Protein AF-A0A126T7U0-F1 (afdb_monomer_lite)

Structure (mmCIF, N/CA/C/O backbone):
data_AF-A0A126T7U0-F1
#
_entry.id   AF-A0A126T7U0-F1
#
loop_
_atom_site.group_PDB
_atom_site.id
_atom_site.type_symbol
_atom_site.label_atom_id
_atom_site.label_alt_id
_atom_site.label_comp_id
_atom_site.label_asym_id
_atom_site.label_entity_id
_atom_site.label_seq_id
_atom_site.pdbx_PDB_ins_code
_atom_site.Cartn_x
_atom_site.Cartn_y
_atom_site.Cartn_z
_atom_site.occupancy
_atom_site.B_iso_or_equiv
_atom_site.auth_seq_id
_atom_site.auth_comp_id
_atom_site.auth_asym_id
_atom_site.auth_atom_id
_atom_site.pdbx_PDB_model_num
ATOM 1 N N . MET A 1 1 ? -12.385 13.968 -1.069 1.00 56.44 1 MET A N 1
ATOM 2 C CA . MET A 1 1 ? -12.542 12.522 -0.815 1.00 56.44 1 MET A CA 1
ATOM 3 C C . MET A 1 1 ? -12.603 12.365 0.691 1.00 56.44 1 MET A C 1
ATOM 5 O O . MET A 1 1 ? -11.672 12.802 1.353 1.00 56.44 1 MET A O 1
ATOM 9 N N . GLU A 1 2 ? -13.724 11.904 1.231 1.00 72.06 2 GLU A N 1
ATOM 10 C CA . GLU A 1 2 ? -13.921 11.797 2.679 1.00 72.06 2 GLU A CA 1
ATOM 11 C C . GLU A 1 2 ? -13.798 10.320 3.067 1.00 72.06 2 GLU A C 1
ATOM 13 O O . GLU A 1 2 ? -14.574 9.493 2.593 1.00 72.06 2 GLU A O 1
ATOM 18 N N . PHE A 1 3 ? -12.777 9.976 3.855 1.00 82.94 3 PHE A N 1
ATOM 19 C CA . PHE A 1 3 ? -12.551 8.602 4.304 1.00 82.94 3 PHE A CA 1
ATOM 20 C C . PHE A 1 3 ? -13.342 8.351 5.581 1.00 82.94 3 PHE A C 1
ATOM 22 O O . PHE A 1 3 ? -13.110 9.011 6.601 1.00 82.94 3 PHE A O 1
ATOM 29 N N . LYS A 1 4 ? -14.262 7.385 5.538 1.00 87.31 4 LYS A N 1
ATOM 30 C CA . LYS A 1 4 ? -14.985 6.952 6.731 1.00 87.31 4 LYS A CA 1
ATOM 31 C C . LYS A 1 4 ? -14.027 6.161 7.611 1.00 87.31 4 LYS A C 1
ATOM 33 O O . LYS A 1 4 ? -13.702 5.019 7.318 1.00 87.31 4 LYS A O 1
ATOM 38 N N . ARG A 1 5 ? -13.575 6.786 8.696 1.00 91.19 5 ARG A N 1
ATOM 39 C CA . ARG A 1 5 ? -12.694 6.159 9.681 1.00 91.19 5 ARG A CA 1
ATOM 40 C C . ARG A 1 5 ? -13.342 6.136 11.049 1.00 91.19 5 ARG A C 1
ATOM 42 O O . ARG A 1 5 ? -13.957 7.119 11.463 1.00 91.19 5 ARG A O 1
ATOM 49 N N . GLN A 1 6 ? -13.158 5.032 11.753 1.00 95.12 6 GLN A N 1
ATOM 50 C CA . GLN A 1 6 ? -13.536 4.893 13.154 1.00 95.12 6 GLN A CA 1
ATOM 51 C C . GLN A 1 6 ? -12.283 4.638 13.980 1.00 95.12 6 GLN A C 1
ATOM 53 O O . GLN A 1 6 ? -11.347 3.998 13.509 1.00 95.12 6 GLN A O 1
ATOM 58 N N . TYR A 1 7 ? -12.249 5.157 15.201 1.00 95.94 7 TYR A N 1
ATOM 59 C CA . TYR A 1 7 ? -11.132 4.933 16.111 1.00 95.94 7 TYR A CA 1
ATOM 60 C C . TYR A 1 7 ? -11.516 3.892 17.152 1.00 95.94 7 TYR A C 1
ATOM 62 O O . TYR A 1 7 ? -12.581 3.991 17.758 1.00 95.94 7 TYR A O 1
ATOM 70 N N . ILE A 1 8 ? -10.620 2.938 17.380 1.00 96.88 8 ILE A N 1
ATOM 71 C CA . ILE A 1 8 ? -10.698 2.006 18.502 1.00 96.88 8 ILE A CA 1
ATOM 72 C C . ILE 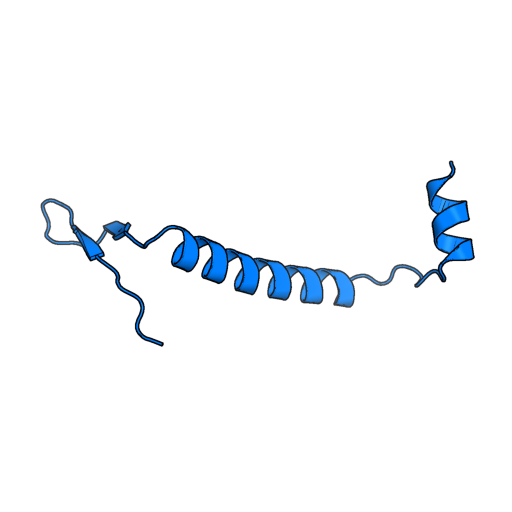A 1 8 ? -9.911 2.638 19.649 1.00 96.88 8 ILE A C 1
ATOM 74 O O . ILE A 1 8 ? -8.743 3.008 19.475 1.00 96.88 8 ILE A O 1
ATOM 78 N N . VAL A 1 9 ? -10.566 2.808 20.798 1.00 97.62 9 VAL A N 1
ATOM 79 C CA . VAL A 1 9 ? -9.977 3.398 22.007 1.00 97.62 9 VAL A CA 1
ATOM 80 C C . VAL A 1 9 ? -9.774 2.337 23.084 1.00 97.62 9 VAL A C 1
ATOM 82 O O . VAL A 1 9 ? -10.564 1.399 23.176 1.00 97.62 9 VAL A O 1
ATOM 85 N N . ASN A 1 10 ? -8.709 2.471 23.873 1.00 96.12 10 ASN A N 1
ATOM 86 C CA . ASN A 1 10 ? -8.475 1.644 25.057 1.00 96.12 10 ASN A CA 1
ATOM 87 C C . ASN A 1 10 ? -9.194 2.218 26.297 1.00 96.12 10 ASN A C 1
ATOM 89 O O . ASN A 1 10 ? -9.901 3.225 26.215 1.00 96.12 10 ASN A O 1
ATOM 93 N N . GLU A 1 11 ? -8.999 1.577 27.449 1.00 96.75 11 GLU A N 1
ATOM 94 C CA . GLU A 1 11 ? -9.604 1.964 28.733 1.00 96.75 11 GLU A CA 1
ATOM 95 C C . GLU A 1 11 ? -9.200 3.380 29.183 1.00 96.75 11 GLU A C 1
ATOM 97 O O . GLU A 1 11 ? -10.015 4.105 29.751 1.00 96.75 11 GLU A O 1
ATOM 102 N N . ASP A 1 12 ? -7.994 3.826 28.820 1.00 97.38 12 ASP A N 1
ATOM 103 C 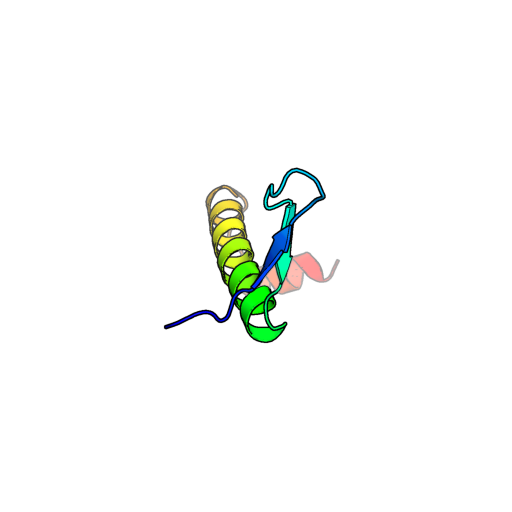CA . ASP A 1 12 ? -7.476 5.172 29.099 1.00 97.38 12 ASP A CA 1
ATO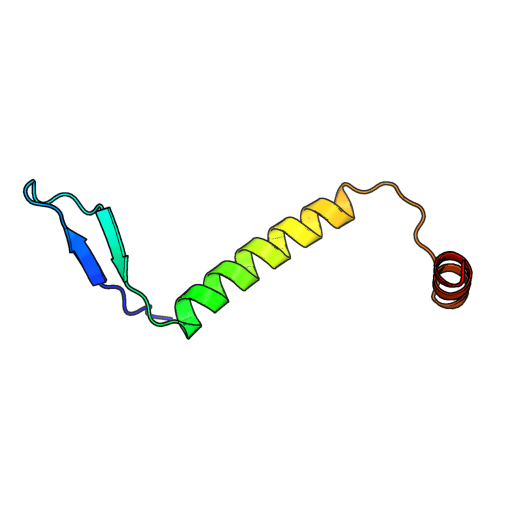M 104 C C . ASP A 1 12 ? -7.963 6.234 28.091 1.00 97.38 12 ASP A C 1
ATOM 106 O O . ASP A 1 12 ? -7.436 7.347 28.034 1.00 97.38 12 ASP A O 1
ATOM 110 N N . SER A 1 13 ? -8.960 5.908 27.259 1.00 94.50 13 SER A N 1
ATOM 111 C CA . SER A 1 13 ? -9.471 6.768 26.178 1.00 94.50 13 SER A CA 1
ATOM 112 C C . SER A 1 13 ? -8.420 7.150 25.123 1.00 94.50 13 SER A C 1
ATOM 114 O O . SER A 1 13 ? -8.582 8.129 24.387 1.00 94.50 13 SER A O 1
ATOM 116 N N . GLN A 1 14 ? -7.346 6.372 25.001 1.00 97.25 14 GLN A N 1
ATOM 117 C CA . GLN A 1 14 ? -6.314 6.564 23.987 1.00 97.25 14 GLN A CA 1
ATOM 118 C C . GLN A 1 14 ? -6.691 5.812 22.712 1.00 97.25 14 GLN A C 1
ATOM 120 O O . GLN A 1 14 ? -7.134 4.666 22.754 1.00 97.25 14 GLN A O 1
ATOM 125 N N . ARG A 1 15 ? -6.495 6.445 21.552 1.00 97.06 15 ARG A N 1
ATOM 126 C CA . ARG A 1 15 ? -6.720 5.811 20.245 1.00 97.06 15 ARG A CA 1
ATOM 127 C C . ARG A 1 15 ? -5.582 4.837 19.960 1.00 97.06 15 ARG A C 1
ATOM 129 O O . ARG A 1 15 ? -4.441 5.269 19.836 1.00 97.06 15 ARG A O 1
ATOM 136 N N . VAL A 1 16 ? -5.905 3.557 19.821 1.00 97.44 16 VAL A N 1
ATOM 137 C CA . VAL A 1 16 ? -4.918 2.481 19.621 1.00 97.44 16 VAL A CA 1
ATOM 138 C C . VAL A 1 16 ? -4.985 1.858 18.231 1.00 97.44 16 VAL A C 1
ATOM 140 O O . VAL A 1 16 ? -4.003 1.288 17.771 1.00 97.44 16 VAL A O 1
ATOM 143 N N . ALA A 1 17 ? -6.117 1.993 17.540 1.00 96.88 17 ALA A N 1
ATOM 144 C CA . ALA A 1 17 ? -6.269 1.531 16.166 1.00 96.88 17 ALA A CA 1
ATOM 145 C C . ALA A 1 17 ? -7.292 2.375 15.394 1.00 96.88 17 ALA A C 1
ATOM 147 O O . ALA A 1 17 ? -8.082 3.133 15.970 1.00 96.88 17 ALA A O 1
ATOM 148 N N . VAL A 1 18 ? -7.263 2.239 14.070 1.00 95.31 18 VAL A N 1
ATOM 149 C CA . VAL A 1 18 ? -8.245 2.810 13.150 1.00 95.31 18 VAL 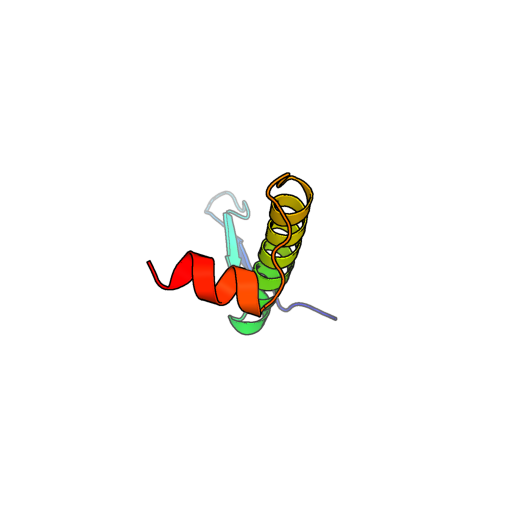A CA 1
ATOM 150 C C . VAL A 1 18 ? -8.905 1.676 12.377 1.00 95.31 18 VAL A C 1
ATOM 152 O O . VAL A 1 18 ? -8.231 0.761 11.915 1.00 95.31 18 VAL A O 1
ATOM 155 N N . GLN A 1 19 ? -10.222 1.743 12.243 1.00 95.94 19 GLN A N 1
ATOM 156 C CA . GLN A 1 19 ? -10.989 0.874 11.366 1.00 95.94 19 GLN A CA 1
ATOM 157 C C . GLN A 1 19 ? -11.372 1.660 10.112 1.00 95.94 19 GLN A C 1
ATOM 159 O O . GLN A 1 19 ? -11.890 2.780 10.197 1.00 95.94 19 GLN A O 1
ATOM 164 N N . LEU A 1 20 ? -11.103 1.052 8.963 1.00 95.50 20 LEU A N 1
ATOM 165 C CA . LEU A 1 20 ? -11.380 1.556 7.622 1.00 95.50 20 LEU A CA 1
ATOM 166 C C . LEU A 1 20 ? -12.125 0.464 6.847 1.00 95.50 20 LEU A C 1
ATOM 168 O O . LEU A 1 20 ? -12.023 -0.715 7.195 1.00 95.50 20 LEU A O 1
ATOM 172 N N . ASP A 1 21 ? -12.875 0.841 5.814 1.00 95.31 21 ASP A N 1
ATOM 173 C CA . ASP A 1 21 ? -13.283 -0.132 4.802 1.00 95.31 21 ASP A CA 1
ATOM 174 C C . ASP A 1 21 ? -12.056 -0.666 4.052 1.00 95.31 21 ASP A C 1
ATOM 176 O O . ASP A 1 21 ? -11.029 0.013 3.943 1.00 95.31 21 ASP A O 1
ATOM 180 N N . ILE A 1 22 ? -12.173 -1.904 3.569 1.00 95.94 22 ILE A N 1
ATOM 181 C CA . ILE A 1 22 ? -11.055 -2.616 2.953 1.00 95.94 22 ILE A CA 1
ATOM 182 C C . ILE A 1 22 ? -10.543 -1.888 1.704 1.00 95.94 22 ILE A C 1
ATOM 184 O O . ILE A 1 22 ? -9.341 -1.685 1.586 1.00 95.94 22 ILE A O 1
ATOM 188 N N . ASP A 1 23 ? -11.440 -1.363 0.864 1.00 95.56 23 ASP A N 1
ATOM 189 C CA . ASP A 1 23 ? -11.078 -0.630 -0.355 1.00 95.56 23 ASP A CA 1
ATOM 190 C C . ASP A 1 23 ? -10.237 0.620 -0.043 1.00 95.56 23 ASP A C 1
ATOM 192 O O . ASP A 1 23 ? -9.272 0.947 -0.738 1.00 95.56 23 ASP A O 1
ATOM 196 N N . THR A 1 24 ? -10.586 1.342 1.025 1.00 95.56 24 THR A N 1
ATOM 197 C CA . THR A 1 24 ? -9.815 2.497 1.494 1.00 95.56 24 THR A CA 1
ATOM 198 C C . THR A 1 24 ? -8.443 2.081 2.011 1.00 95.56 24 THR A C 1
ATOM 200 O O . THR A 1 24 ? -7.459 2.760 1.710 1.00 95.56 24 THR A O 1
ATOM 203 N N . PHE A 1 25 ? -8.363 0.995 2.781 1.00 95.69 25 PHE A N 1
ATOM 204 C CA . PHE A 1 25 ? -7.094 0.469 3.285 1.00 95.69 25 PHE A CA 1
ATOM 205 C C . PHE A 1 25 ? -6.167 0.055 2.134 1.00 95.69 25 PHE A C 1
ATOM 207 O O . PHE A 1 25 ? -5.058 0.579 2.030 1.00 95.69 25 PHE A O 1
ATOM 214 N N . GLU A 1 26 ? -6.659 -0.763 1.206 1.00 97.25 26 GLU A N 1
ATOM 215 C CA . GLU A 1 26 ? -5.907 -1.212 0.030 1.00 97.25 26 GLU A CA 1
ATOM 216 C C . GLU A 1 26 ? -5.474 -0.034 -0.846 1.00 97.25 26 GLU A C 1
ATOM 218 O O . GLU A 1 26 ? -4.370 -0.014 -1.387 1.00 97.25 26 GLU A O 1
ATOM 223 N N . LYS A 1 27 ? -6.308 1.002 -0.985 1.00 96.12 27 LYS A N 1
ATOM 224 C CA . LYS A 1 27 ? -5.920 2.208 -1.725 1.00 96.12 27 LYS A CA 1
ATOM 225 C C . LYS A 1 27 ? -4.750 2.939 -1.063 1.00 96.12 27 LYS A C 1
ATOM 227 O O . LYS A 1 27 ? -3.909 3.489 -1.773 1.00 96.12 27 LYS A O 1
ATOM 232 N N . ILE A 1 28 ? -4.702 2.978 0.268 1.00 95.69 28 ILE A N 1
ATOM 233 C CA . ILE A 1 28 ? -3.584 3.576 1.006 1.00 95.69 28 ILE A CA 1
ATOM 234 C C . ILE A 1 28 ? -2.317 2.744 0.790 1.0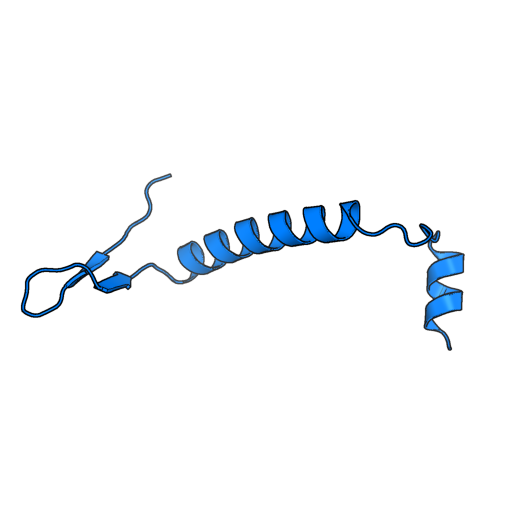0 95.69 28 ILE A C 1
ATOM 236 O O . ILE A 1 28 ? -1.289 3.324 0.438 1.00 95.69 28 ILE A O 1
ATOM 240 N N . GLU A 1 29 ? -2.398 1.418 0.931 1.00 97.62 29 GLU A N 1
ATOM 241 C CA . GLU A 1 29 ? -1.264 0.515 0.687 1.00 97.62 29 GLU A CA 1
ATOM 242 C C . GLU A 1 29 ? -0.722 0.675 -0.730 1.00 97.62 29 GLU A C 1
ATOM 244 O O . GLU A 1 29 ? 0.446 1.010 -0.900 1.00 97.62 29 GLU A O 1
ATOM 249 N N . ASN A 1 30 ? -1.589 0.594 -1.740 1.00 98.25 30 ASN A N 1
ATOM 250 C CA . ASN A 1 30 ? -1.202 0.748 -3.141 1.00 98.25 30 ASN A CA 1
ATOM 251 C C . ASN A 1 30 ? -0.449 2.059 -3.407 1.00 98.25 30 ASN A C 1
ATOM 253 O O . ASN A 1 30 ? 0.504 2.086 -4.181 1.00 98.25 30 ASN A O 1
ATOM 257 N N . VAL A 1 31 ? -0.863 3.175 -2.802 1.00 97.88 31 VAL A N 1
ATOM 258 C CA . VAL A 1 31 ? -0.166 4.459 -2.987 1.00 97.88 31 VAL A CA 1
ATOM 259 C C . VAL A 1 31 ? 1.221 4.430 -2.343 1.00 97.88 31 VAL A C 1
ATOM 261 O O . VAL A 1 31 ? 2.183 4.895 -2.958 1.00 97.88 31 VAL A O 1
ATOM 264 N N . LEU A 1 32 ? 1.333 3.888 -1.128 1.00 98.38 32 LEU A N 1
ATOM 265 C CA . LEU A 1 32 ? 2.602 3.801 -0.403 1.00 98.38 32 LEU A CA 1
ATOM 266 C C . LEU A 1 32 ? 3.582 2.841 -1.086 1.00 98.38 32 LEU A C 1
ATOM 268 O O . LEU A 1 32 ? 4.745 3.197 -1.284 1.00 98.38 32 LEU A O 1
ATOM 272 N N . GLU A 1 33 ? 3.110 1.666 -1.491 1.00 98.31 33 GLU A N 1
ATOM 273 C CA . GLU A 1 33 ? 3.907 0.650 -2.177 1.00 98.31 33 GLU A CA 1
ATOM 274 C C . GLU A 1 33 ? 4.381 1.134 -3.543 1.00 98.31 33 GLU A C 1
ATOM 276 O O . GLU A 1 33 ? 5.569 1.038 -3.839 1.00 98.31 33 GLU A O 1
ATOM 281 N N . ASN A 1 34 ? 3.498 1.737 -4.347 1.00 98.44 34 ASN A N 1
ATOM 282 C CA . ASN A 1 34 ? 3.889 2.289 -5.645 1.00 98.44 34 ASN A CA 1
ATOM 283 C C . ASN A 1 34 ? 4.942 3.390 -5.497 1.00 98.44 34 ASN A C 1
ATOM 285 O O . ASN A 1 34 ? 5.903 3.434 -6.265 1.00 98.44 34 ASN A O 1
ATOM 289 N N . TYR A 1 35 ? 4.793 4.271 -4.502 1.00 98.25 35 TYR A N 1
ATOM 290 C CA . TYR A 1 35 ? 5.802 5.290 -4.233 1.00 98.25 35 TYR A CA 1
ATOM 291 C C . TYR A 1 35 ? 7.144 4.655 -3.856 1.00 98.25 35 TYR A C 1
ATOM 293 O O . TYR A 1 35 ? 8.167 4.994 -4.452 1.00 98.25 35 TYR A O 1
ATOM 301 N N . ALA A 1 36 ? 7.146 3.719 -2.903 1.00 98.06 36 ALA A N 1
ATOM 302 C CA . ALA A 1 36 ? 8.358 3.034 -2.464 1.00 98.06 36 ALA A CA 1
ATOM 303 C C . ALA A 1 36 ? 9.032 2.261 -3.609 1.00 98.06 36 ALA A C 1
ATOM 305 O O . ALA A 1 36 ? 10.251 2.330 -3.758 1.00 98.06 36 ALA A O 1
ATOM 306 N N . LEU A 1 37 ? 8.246 1.594 -4.458 1.00 97.94 37 LEU A N 1
ATOM 307 C CA . LEU A 1 37 ? 8.729 0.868 -5.629 1.00 97.94 37 LEU A CA 1
ATOM 308 C C . LEU A 1 37 ? 9.423 1.799 -6.627 1.00 97.94 37 LEU A C 1
ATOM 310 O O . LEU A 1 37 ? 10.508 1.478 -7.099 1.00 97.94 37 LEU A O 1
ATOM 314 N N . VAL A 1 38 ? 8.850 2.973 -6.913 1.00 97.19 38 VAL A N 1
ATOM 315 C CA . VAL A 1 38 ? 9.497 3.970 -7.784 1.00 97.19 38 VAL A CA 1
ATOM 316 C C . VAL A 1 38 ? 10.832 4.428 -7.198 1.00 97.19 38 VAL A C 1
ATOM 318 O O . VAL A 1 38 ? 11.810 4.540 -7.933 1.00 97.19 38 VAL A O 1
ATOM 321 N N . GLN A 1 39 ? 10.905 4.665 -5.885 1.00 97.50 39 GLN A N 1
ATOM 322 C CA . GLN A 1 39 ? 12.177 5.022 -5.245 1.00 97.50 39 GLN A CA 1
ATOM 323 C C . GLN A 1 39 ? 13.204 3.892 -5.361 1.00 97.50 39 GLN A C 1
ATOM 325 O O . GLN A 1 39 ? 14.368 4.165 -5.640 1.00 97.50 39 GLN A O 1
ATOM 330 N N . LEU A 1 40 ? 12.777 2.638 -5.195 1.00 97.00 40 LEU A N 1
ATOM 331 C CA . LEU A 1 40 ? 13.647 1.472 -5.329 1.00 97.00 40 LEU A CA 1
ATOM 332 C C . LEU A 1 40 ? 14.184 1.327 -6.758 1.00 97.00 40 LEU A C 1
ATOM 334 O O . LEU A 1 40 ? 15.382 1.137 -6.931 1.00 97.00 40 LEU A O 1
ATOM 338 N N . ILE A 1 41 ? 13.320 1.482 -7.765 1.00 94.81 41 ILE A N 1
ATOM 339 C CA . ILE A 1 41 ? 13.705 1.451 -9.184 1.00 94.81 41 ILE A CA 1
ATOM 340 C C . ILE A 1 41 ? 14.694 2.578 -9.501 1.00 94.81 41 ILE A C 1
ATOM 342 O O . ILE A 1 41 ? 15.687 2.345 -10.174 1.00 94.81 41 ILE A O 1
ATOM 346 N N . ASN A 1 42 ? 14.456 3.792 -8.996 1.00 94.25 42 ASN A N 1
ATOM 347 C CA . ASN A 1 42 ? 15.339 4.935 -9.249 1.00 94.25 42 ASN A CA 1
ATOM 348 C C . ASN A 1 42 ? 16.686 4.839 -8.518 1.00 94.25 42 ASN A C 1
ATOM 350 O O . ASN A 1 42 ? 17.662 5.445 -8.955 1.00 94.25 42 ASN A O 1
ATOM 354 N N . ALA A 1 43 ? 16.725 4.151 -7.375 1.00 95.56 43 ALA A N 1
ATOM 355 C CA . ALA A 1 43 ? 17.955 3.897 -6.632 1.00 95.56 43 ALA A CA 1
ATOM 356 C C . ALA A 1 43 ? 18.768 2.743 -7.235 1.00 95.56 43 ALA A C 1
ATOM 358 O O . ALA A 1 43 ? 19.964 2.628 -6.953 1.00 95.56 43 ALA A O 1
ATOM 359 N N . ASP A 1 44 ? 18.133 1.889 -8.038 1.00 92.25 44 ASP A N 1
ATOM 360 C CA . ASP A 1 44 ? 18.823 0.841 -8.764 1.00 92.25 44 ASP A CA 1
ATOM 361 C C . ASP A 1 44 ? 19.682 1.450 -9.883 1.00 92.25 44 ASP A C 1
ATOM 363 O O . ASP A 1 44 ? 19.276 2.346 -10.619 1.00 92.25 44 ASP A O 1
ATOM 367 N N . SER A 1 45 ? 20.912 0.960 -9.976 1.00 91.38 45 SER A N 1
ATOM 368 C CA . SER A 1 45 ? 21.896 1.352 -10.993 1.00 91.38 45 SER A CA 1
ATOM 369 C C . SER A 1 45 ? 22.155 0.226 -11.992 1.00 91.38 45 SER A C 1
ATOM 371 O O . SER A 1 45 ? 23.091 0.309 -12.791 1.00 91.38 45 SER A O 1
ATOM 373 N N . SER A 1 46 ? 21.348 -0.837 -11.926 1.00 91.00 46 SER A N 1
ATOM 374 C CA . SER A 1 46 ? 21.361 -1.932 -12.880 1.00 91.00 46 SER A CA 1
ATOM 375 C C . SER A 1 46 ? 21.109 -1.440 -14.308 1.00 91.00 46 SER A C 1
ATOM 377 O O . SER A 1 46 ? 20.536 -0.378 -14.563 1.00 91.00 46 SER A O 1
ATOM 379 N N . GLU A 1 47 ? 21.609 -2.212 -15.267 1.00 90.06 47 GLU A N 1
ATOM 380 C CA . GLU A 1 47 ? 21.434 -1.913 -16.681 1.00 90.06 47 GLU A CA 1
ATOM 381 C C . GLU A 1 47 ? 19.954 -2.015 -17.077 1.00 90.06 47 GLU A C 1
ATOM 383 O O . GLU A 1 47 ? 19.275 -2.996 -16.772 1.00 90.06 47 GLU A O 1
ATOM 388 N N . ILE A 1 48 ? 19.464 -1.012 -17.809 1.00 91.25 48 ILE A N 1
ATOM 389 C CA . ILE A 1 48 ? 18.117 -1.039 -18.379 1.00 91.25 48 ILE A CA 1
ATOM 390 C C . ILE A 1 48 ? 18.149 -1.905 -19.636 1.00 91.25 48 ILE A C 1
ATOM 392 O O . ILE A 1 48 ? 18.691 -1.501 -20.664 1.00 91.25 48 ILE A O 1
ATOM 396 N N . LEU A 1 49 ? 17.529 -3.079 -19.554 1.00 93.94 49 LEU A N 1
ATOM 397 C CA . LEU A 1 49 ? 17.416 -4.006 -20.675 1.00 93.94 49 LEU A CA 1
ATOM 398 C C . LEU A 1 49 ? 16.200 -3.675 -21.541 1.00 93.94 49 LEU A C 1
ATOM 400 O O . LEU A 1 49 ? 15.106 -3.404 -21.037 1.00 93.94 49 LEU A O 1
ATOM 404 N N . ASN A 1 50 ? 16.361 -3.769 -22.859 1.00 95.31 50 ASN A N 1
ATOM 405 C CA . ASN A 1 50 ? 15.214 -3.798 -23.758 1.00 95.31 50 ASN A CA 1
ATOM 406 C C . ASN A 1 50 ? 14.487 -5.154 -23.682 1.00 95.31 50 ASN A C 1
ATOM 408 O O . ASN A 1 50 ? 14.956 -6.112 -23.067 1.00 95.31 50 ASN A O 1
ATOM 412 N N . PHE A 1 51 ? 13.320 -5.245 -24.322 1.00 95.12 51 PHE A N 1
ATOM 413 C CA . PHE A 1 51 ? 12.474 -6.438 -24.256 1.00 95.12 51 PHE A CA 1
ATOM 414 C C . PHE A 1 51 ? 13.197 -7.738 -24.660 1.00 95.12 51 PHE A C 1
ATOM 416 O O . PHE A 1 51 ? 13.065 -8.750 -23.969 1.00 95.12 51 PHE A O 1
ATOM 423 N N . GLU A 1 52 ? 13.979 -7.723 -25.743 1.00 96.75 52 GLU A N 1
ATOM 424 C CA . GLU A 1 52 ? 14.685 -8.917 -26.229 1.00 96.75 52 GLU A CA 1
ATOM 425 C C . GLU A 1 52 ? 15.842 -9.310 -25.299 1.00 96.75 52 GLU A C 1
ATOM 427 O O . GLU A 1 52 ? 16.044 -10.493 -25.010 1.00 96.75 52 GLU A O 1
ATOM 432 N N . GLU A 1 53 ? 16.571 -8.324 -24.773 1.00 95.81 53 GLU A N 1
ATOM 433 C CA . GLU A 1 53 ? 17.642 -8.531 -23.791 1.00 95.81 53 GLU A CA 1
ATOM 434 C C . GLU A 1 53 ? 17.104 -9.101 -22.478 1.00 95.81 53 GLU A C 1
ATOM 43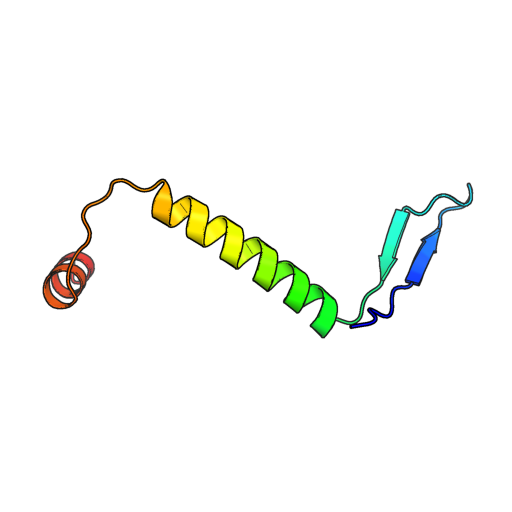6 O O . GLU A 1 53 ? 17.637 -10.092 -21.974 1.00 95.81 53 GLU A O 1
ATOM 441 N N . ALA A 1 54 ? 16.010 -8.535 -21.965 1.00 94.69 54 ALA A N 1
ATOM 442 C CA . ALA A 1 54 ? 15.345 -9.009 -20.758 1.00 94.69 54 ALA A CA 1
ATOM 443 C C . ALA A 1 54 ? 14.850 -10.450 -20.937 1.00 94.69 54 ALA A C 1
ATOM 445 O O . ALA A 1 54 ? 15.129 -11.318 -20.108 1.00 94.69 54 ALA A O 1
ATOM 446 N N . LYS A 1 55 ? 14.181 -10.746 -22.059 1.00 96.12 55 LYS A N 1
ATOM 447 C CA . LYS A 1 55 ? 13.699 -12.099 -22.367 1.00 96.12 55 LYS A CA 1
ATOM 448 C C . LYS A 1 55 ? 14.843 -13.111 -22.412 1.00 96.12 55 LYS A C 1
ATOM 450 O O . LYS A 1 55 ? 14.702 -14.211 -21.886 1.00 96.12 55 LYS A O 1
ATOM 455 N N . LYS A 1 56 ? 15.985 -12.742 -22.999 1.00 95.62 56 LYS A N 1
ATOM 456 C CA . LYS A 1 56 ? 17.187 -13.585 -23.027 1.00 95.62 56 LYS A CA 1
ATOM 457 C C . LYS A 1 56 ? 17.805 -13.767 -21.637 1.00 95.62 56 LYS A C 1
ATOM 459 O O . LYS A 1 56 ? 18.245 -14.870 -21.327 1.00 95.62 56 LYS A O 1
ATOM 464 N N . TYR A 1 57 ? 17.849 -12.714 -20.822 1.00 92.69 57 TYR A N 1
ATOM 465 C CA . TYR A 1 57 ? 18.392 -12.750 -19.462 1.00 92.69 57 TYR A CA 1
ATOM 466 C C . TYR A 1 57 ? 17.609 -13.715 -18.557 1.00 92.69 57 TYR A C 1
ATOM 468 O O . TYR A 1 57 ? 18.219 -14.541 -17.881 1.00 92.69 57 TYR A O 1
ATOM 476 N N . TYR A 1 58 ? 16.273 -13.658 -18.602 1.00 91.69 58 TYR A N 1
ATOM 477 C CA . TYR A 1 58 ? 15.382 -14.492 -17.781 1.00 91.69 58 TYR A CA 1
ATOM 478 C C . TYR A 1 58 ? 15.127 -15.905 -18.327 1.00 91.69 58 TYR A C 1
ATOM 480 O O . TYR A 1 58 ? 14.563 -16.728 -17.617 1.00 91.69 58 TYR A O 1
ATOM 488 N N . ALA A 1 59 ? 15.517 -16.208 -19.567 1.00 90.38 59 ALA A N 1
ATOM 489 C CA . ALA A 1 59 ? 15.380 -17.546 -20.151 1.00 90.38 59 ALA A CA 1
ATOM 490 C C . ALA A 1 59 ? 16.490 -18.536 -19.725 1.00 90.38 59 ALA A C 1
ATOM 492 O O . ALA A 1 59 ? 16.606 -19.609 -20.322 1.00 90.38 59 ALA A O 1
ATOM 493 N N . ARG A 1 60 ? 17.326 -18.163 -18.749 1.00 59.44 60 ARG A N 1
ATOM 494 C CA . ARG A 1 60 ? 18.308 -19.041 -18.092 1.00 59.44 60 ARG A CA 1
ATOM 495 C C . ARG A 1 60 ? 17.662 -19.877 -16.998 1.00 59.44 60 ARG A C 1
ATOM 497 O O . ARG A 1 60 ? 18.112 -21.033 -16.853 1.00 59.44 60 ARG A O 1
#

InterPro domains:
  IPR049537 Antitoxin RelB-like [PF18506] (2-59)

Organism: NCBI:txid1538553

Foldseek 3Di:
DDFDKDFDADPVRDGDDIDGPPVVVVVVVVVVVVVVVVVVVVPDPDDDDDPVRVCVVVVD

Secondary structure (DSSP, 8-state):
-----EEEE-TTS-EEEEE--HHHHHHHHHHHHHHHHHHHHHH--S----HHHHHHHHT-

Radius of gyration: 20.48 Å; chains: 1; bounding box: 37×32×55 Å

Sequence (60 aa):
MEFKRQYIVNEDSQRVAVQLDIDTFEKIENVLENYALVQLINADSSEILNFEEAKKYYAR

pLDDT: mean 93.59, std 7.8, range [56.44, 98.44]